Protein AF-A0A2V7FR29-F1 (afdb_monomer)

pLDDT: mean 90.79, std 15.86, range [37.81, 98.69]

Solvent-accessible surface area (backbone atoms only — not comparable to full-atom values): 4748 Å² total; per-residue (Å²): 134,87,76,78,72,62,52,20,68,60,27,41,54,52,11,52,56,26,45,76,68,69,37,19,60,63,10,18,57,24,11,50,49,5,32,77,49,68,39,48,49,62,21,25,51,53,18,16,39,22,23,40,74,53,68,39,54,64,61,12,50,53,32,43,53,55,24,20,77,70,42,90,66,17,68,82,40,41,67,58,51,45,60,67,60,64,62,73,73,89,86,116

Nearest PDB structures (foldseek):
  3uq3-assembly1_A  TM=7.895E-01  e=1.560E-01  Saccharomyces cerevisiae S288C
  7bev-assembly1_A  TM=7.919E-01  e=2.120E-01  Homo sapiens
  2pl2-assembly1_B  TM=8.185E-01  e=4.803E-01  Thermus thermophilus HB27
  3ly8-assembly1_A-2  TM=7.859E-01  e=2.596E+00  Escherichia coli str. K-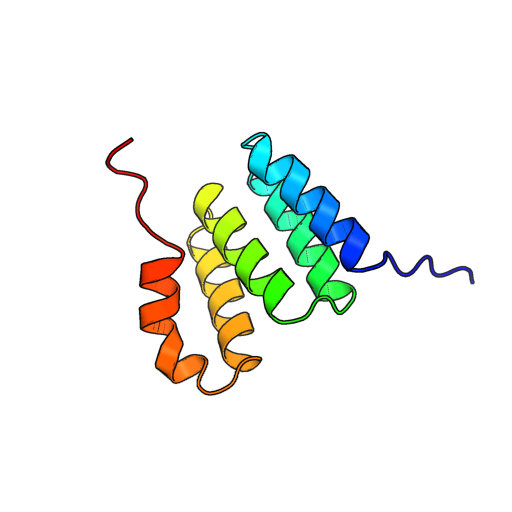12 substr. MG1655
  3ly7-assembly1_A  TM=7.846E-01  e=2.732E+00  Escherichia coli str. K-12 substr. MG1655

Foldseek 3Di:
DPPPLPALVNLQVQLVVCVVVLNLVSSLVSLVSSVVSPVALVSLLSNLLSCLSVVNPVVSLVSQVVSLVRDVCSVVCSVVSCCVRNDDPVPD

Radius of gyration: 13.35 Å; Cα contacts (8 Å, |Δi|>4): 118; chains: 1; bounding box: 33×34×38 Å

Sequence (92 aa):
MLTLEERPDAALAAGDLYARAGRHAEAAARFARAYAAGGGAEALWLNAGALFQAGDARAADEALHLWATQVPDGLERLSAARAELFVDKRNA

Structure (mmCIF, N/CA/C/O backbone):
data_AF-A0A2V7FR29-F1
#
_entry.id   AF-A0A2V7FR29-F1
#
loop_
_atom_site.group_PDB
_atom_site.id
_atom_site.type_symbol
_atom_site.label_atom_id
_atom_site.label_alt_id
_atom_site.label_comp_id
_atom_site.label_asym_id
_atom_site.label_entity_id
_atom_site.label_seq_id
_atom_site.pdbx_PDB_ins_code
_atom_site.Cartn_x
_atom_site.Cartn_y
_atom_site.Cartn_z
_atom_site.occupancy
_atom_site.B_iso_or_equiv
_atom_site.auth_seq_id
_atom_site.auth_comp_id
_atom_site.auth_asym_id
_atom_site.auth_atom_id
_atom_site.pdbx_PDB_model_num
ATOM 1 N N . MET A 1 1 ? -0.734 -19.799 -23.661 1.00 43.56 1 MET A N 1
ATOM 2 C CA . MET A 1 1 ? -1.101 -19.274 -22.331 1.00 43.56 1 MET A CA 1
ATOM 3 C C . MET A 1 1 ? -1.2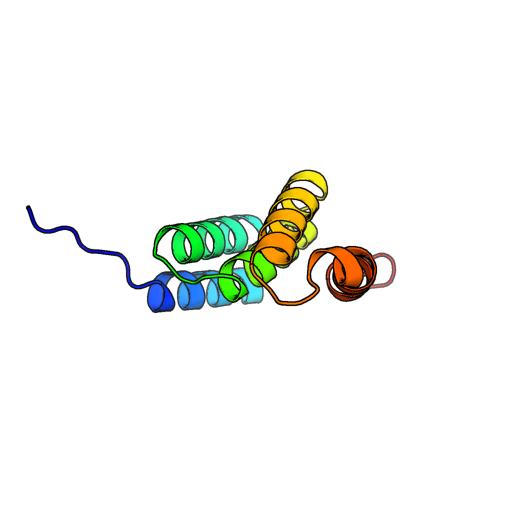35 -17.766 -22.480 1.00 43.56 1 MET A C 1
ATOM 5 O O . MET A 1 1 ? -0.228 -17.116 -22.700 1.00 43.56 1 MET A O 1
ATOM 9 N N . LEU A 1 2 ? -2.461 -17.233 -22.515 1.00 44.94 2 LEU A N 1
ATOM 10 C CA . LEU A 1 2 ? -2.696 -15.784 -22.502 1.00 44.94 2 LEU A CA 1
ATOM 11 C C . LEU A 1 2 ? -2.655 -15.345 -21.035 1.00 44.94 2 LEU A C 1
ATOM 13 O O . LEU A 1 2 ? -3.665 -15.407 -20.338 1.00 44.94 2 LEU A O 1
ATOM 17 N N . THR A 1 3 ? -1.483 -14.973 -20.531 1.00 50.03 3 THR A N 1
ATOM 18 C CA . THR A 1 3 ? -1.410 -14.190 -19.300 1.00 50.03 3 THR A CA 1
ATOM 19 C C . THR A 1 3 ? -1.886 -12.792 -19.661 1.00 50.03 3 THR A C 1
ATOM 21 O O . THR A 1 3 ? -1.142 -12.011 -20.246 1.00 50.03 3 THR A O 1
ATOM 24 N N . LEU A 1 4 ? -3.151 -12.476 -19.373 1.00 48.72 4 LEU A N 1
ATOM 25 C CA . LEU A 1 4 ? -3.509 -11.081 -19.144 1.00 48.72 4 LEU A CA 1
ATOM 26 C C . LEU A 1 4 ? -2.713 -10.664 -17.907 1.00 48.72 4 LEU A C 1
ATOM 28 O O . LEU A 1 4 ? -3.160 -10.861 -16.780 1.00 48.72 4 LEU A O 1
ATOM 32 N N . GLU A 1 5 ? -1.494 -10.175 -18.119 1.00 55.47 5 GLU A N 1
ATOM 33 C CA . GLU A 1 5 ? -0.834 -9.331 -17.138 1.00 55.47 5 GLU A CA 1
ATOM 34 C C . GLU A 1 5 ? -1.795 -8.167 -16.928 1.00 55.47 5 GLU A C 1
ATOM 36 O O . GLU A 1 5 ? -2.017 -7.348 -17.825 1.00 55.47 5 GLU A O 1
ATOM 41 N N . GLU A 1 6 ? -2.494 -8.167 -15.794 1.00 62.44 6 GLU A N 1
ATOM 42 C CA . GLU A 1 6 ? -3.281 -7.003 -15.438 1.00 62.44 6 GLU A CA 1
ATOM 43 C C . GLU A 1 6 ? -2.310 -5.844 -15.355 1.00 62.44 6 GLU A C 1
ATOM 45 O O . GLU A 1 6 ? -1.396 -5.856 -14.536 1.00 62.44 6 GLU A O 1
ATOM 50 N N . ARG A 1 7 ? -2.473 -4.880 -16.260 1.00 82.69 7 ARG A N 1
ATOM 51 C CA . ARG A 1 7 ? -1.600 -3.718 -16.289 1.00 82.69 7 ARG A 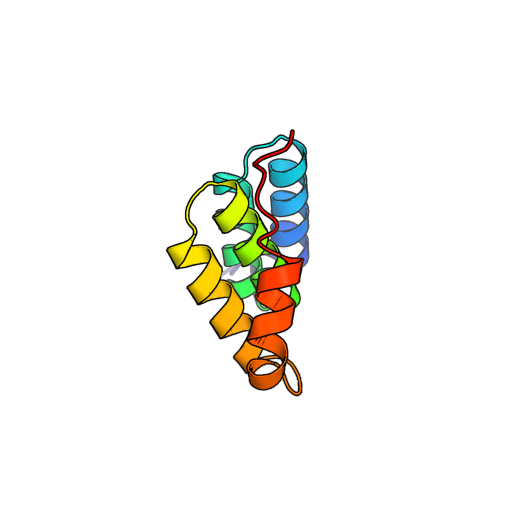CA 1
ATOM 52 C C . ARG A 1 7 ? -1.687 -3.037 -14.924 1.00 82.69 7 ARG A C 1
ATOM 54 O O . ARG A 1 7 ? -2.813 -2.772 -14.488 1.00 82.69 7 ARG A O 1
ATOM 61 N N . PRO A 1 8 ? -0.556 -2.727 -14.272 1.00 87.00 8 PRO A N 1
ATOM 62 C CA . PRO A 1 8 ? -0.565 -2.076 -12.965 1.00 87.00 8 PRO A CA 1
ATOM 63 C C . PRO A 1 8 ? -1.437 -0.810 -12.981 1.00 87.00 8 PRO A C 1
ATOM 65 O O . PRO A 1 8 ? -2.229 -0.612 -12.065 1.00 87.00 8 PRO A O 1
ATOM 68 N N . ASP A 1 9 ? -1.424 -0.055 -14.084 1.00 89.69 9 ASP A N 1
ATOM 69 C CA . ASP A 1 9 ? -2.269 1.124 -14.317 1.00 89.69 9 ASP A CA 1
ATOM 70 C C . ASP A 1 9 ? -3.776 0.856 -14.132 1.00 89.69 9 ASP A C 1
ATOM 72 O O . ASP A 1 9 ? -4.496 1.672 -13.559 1.00 89.69 9 ASP A O 1
ATOM 76 N N . ALA A 1 10 ? -4.280 -0.288 -14.613 1.00 92.56 10 ALA A N 1
ATOM 77 C CA . ALA A 1 10 ? -5.699 -0.631 -14.510 1.00 92.56 10 ALA A CA 1
ATOM 78 C C . ALA A 1 10 ? -6.090 -0.971 -13.067 1.00 92.56 10 ALA A C 1
ATOM 80 O O . ALA A 1 10 ? -7.165 -0.582 -12.600 1.00 92.56 10 ALA A O 1
ATOM 81 N N . ALA A 1 11 ? -5.204 -1.664 -12.352 1.00 93.50 11 ALA A N 1
ATOM 82 C CA . ALA A 1 11 ? -5.392 -1.966 -10.942 1.00 93.50 11 ALA A CA 1
ATOM 83 C C . ALA A 1 11 ? -5.325 -0.686 -10.085 1.00 93.50 11 ALA A C 1
ATOM 85 O O . ALA A 1 11 ? -6.180 -0.502 -9.219 1.00 93.50 11 ALA A O 1
ATOM 86 N N . LEU A 1 12 ? -4.398 0.239 -10.375 1.00 96.88 12 LEU A N 1
ATOM 87 C CA . LEU A 1 12 ? -4.327 1.558 -9.731 1.00 96.88 12 LEU A CA 1
ATOM 88 C C . LEU A 1 12 ? -5.612 2.363 -9.955 1.00 96.88 12 LEU A C 1
ATOM 90 O O . LEU A 1 12 ? -6.254 2.777 -8.991 1.00 96.88 12 LEU A O 1
ATOM 94 N N . ALA A 1 13 ? -6.052 2.488 -11.210 1.00 96.62 13 ALA A N 1
ATOM 95 C CA . ALA A 1 13 ? -7.272 3.215 -11.549 1.00 96.62 13 ALA A CA 1
ATOM 96 C C . ALA A 1 13 ? -8.506 2.632 -10.841 1.00 96.62 13 ALA A C 1
ATOM 98 O O . ALA A 1 13 ? -9.368 3.367 -10.358 1.00 96.62 13 ALA A O 1
ATOM 99 N N . ALA A 1 14 ? -8.603 1.304 -10.737 1.00 95.88 14 ALA A N 1
ATOM 100 C CA . ALA A 1 14 ? -9.685 0.677 -9.993 1.00 95.88 14 ALA A CA 1
ATOM 101 C C . ALA A 1 14 ? -9.599 0.930 -8.479 1.00 95.88 14 ALA A C 1
ATOM 103 O O . ALA A 1 14 ? -10.636 1.109 -7.836 1.00 95.88 14 ALA A O 1
ATOM 104 N N . GLY A 1 15 ? -8.391 0.941 -7.912 1.00 96.94 15 GLY A N 1
ATOM 105 C CA . GLY A 1 15 ? -8.166 1.294 -6.512 1.00 96.94 15 GLY A CA 1
ATOM 106 C C . GLY A 1 15 ? -8.632 2.714 -6.203 1.00 96.94 15 GLY A C 1
ATOM 107 O O . GLY A 1 15 ? -9.395 2.913 -5.256 1.00 96.94 15 GLY A O 1
ATOM 108 N N . ASP A 1 16 ? -8.297 3.670 -7.068 1.00 98.00 16 ASP A N 1
ATOM 109 C CA . ASP A 1 16 ? -8.730 5.064 -6.946 1.00 98.00 16 ASP A CA 1
ATOM 110 C C . ASP A 1 16 ? -10.254 5.210 -6.973 1.00 98.00 16 ASP A C 1
ATOM 112 O O . ASP A 1 16 ? -10.829 5.965 -6.181 1.00 98.00 16 ASP A O 1
ATOM 116 N N . LEU A 1 17 ? -10.933 4.472 -7.860 1.00 98.06 17 LEU A N 1
ATOM 117 C CA . LEU A 1 17 ? -12.396 4.477 -7.937 1.00 98.06 17 LEU A CA 1
ATOM 118 C C . LEU A 1 17 ? -13.034 3.992 -6.629 1.00 98.06 17 LEU A C 1
ATOM 120 O O . LEU A 1 17 ? -13.976 4.617 -6.139 1.00 98.06 17 LEU A O 1
ATOM 124 N N . TYR A 1 18 ? -12.518 2.913 -6.035 1.00 97.44 18 TYR A N 1
ATOM 125 C CA . TYR A 1 18 ? -13.025 2.431 -4.749 1.00 97.44 18 TYR A CA 1
ATOM 126 C C . TYR A 1 18 ? -12.695 3.375 -3.595 1.00 97.44 18 TYR A C 1
ATOM 128 O O . TYR A 1 18 ? -13.559 3.615 -2.751 1.00 97.44 18 TYR A O 1
ATOM 136 N N . ALA A 1 19 ? -11.497 3.963 -3.575 1.00 96.81 19 ALA A N 1
ATOM 137 C CA . ALA A 1 19 ? -11.093 4.904 -2.536 1.00 96.81 19 ALA A CA 1
ATOM 138 C C . ALA A 1 19 ? -12.015 6.134 -2.506 1.00 96.81 19 ALA A C 1
ATOM 140 O O . ALA A 1 19 ? -12.495 6.519 -1.440 1.00 96.81 19 ALA A O 1
ATOM 141 N N . ARG A 1 20 ? -12.344 6.693 -3.680 1.00 96.81 20 ARG A N 1
ATOM 142 C CA . ARG A 1 20 ? -13.293 7.815 -3.817 1.00 96.81 20 ARG A CA 1
ATOM 143 C C . ARG A 1 20 ? -14.717 7.450 -3.404 1.00 96.81 20 ARG A C 1
ATOM 145 O O . ARG A 1 20 ? -15.454 8.314 -2.943 1.00 96.81 20 ARG A O 1
ATOM 152 N N . ALA A 1 21 ? -15.097 6.182 -3.544 1.00 97.19 21 ALA A N 1
ATOM 153 C CA . ALA A 1 21 ? -16.385 5.666 -3.090 1.00 97.19 21 ALA A CA 1
ATOM 154 C C . ALA A 1 21 ? -16.420 5.329 -1.583 1.00 97.19 21 ALA A C 1
ATOM 156 O O . ALA A 1 21 ? -17.419 4.787 -1.116 1.00 97.19 21 ALA A O 1
ATOM 157 N N . GLY A 1 22 ? -15.341 5.582 -0.826 1.00 96.38 22 GLY A N 1
ATOM 158 C CA . GLY A 1 22 ? -15.227 5.209 0.592 1.00 96.38 22 GLY A CA 1
ATOM 159 C C . GLY A 1 22 ? -15.053 3.703 0.833 1.00 96.38 22 GLY A C 1
ATOM 160 O O . GLY A 1 22 ? -15.099 3.238 1.969 1.00 96.38 22 GLY A O 1
ATOM 161 N N . ARG A 1 23 ? -14.845 2.921 -0.232 1.00 98.12 23 ARG A N 1
ATOM 162 C CA . ARG A 1 23 ? -14.694 1.460 -0.208 1.00 98.12 23 ARG A CA 1
ATOM 163 C C . ARG A 1 23 ? -13.227 1.091 -0.022 1.00 98.12 23 ARG A C 1
ATOM 165 O O . ARG A 1 23 ? -12.560 0.591 -0.926 1.00 98.12 23 ARG A O 1
ATOM 172 N N . HIS A 1 24 ? -12.698 1.437 1.146 1.00 97.56 24 HIS A N 1
ATOM 173 C CA . HIS A 1 24 ? -11.259 1.412 1.408 1.00 97.56 24 HIS A CA 1
ATOM 174 C C . HIS A 1 24 ? -10.655 -0.003 1.392 1.00 97.56 24 HIS A C 1
ATOM 176 O O . HIS A 1 24 ? -9.540 -0.175 0.904 1.00 97.56 24 HIS A O 1
ATOM 182 N N . ALA A 1 25 ? -11.402 -1.027 1.817 1.00 97.94 25 ALA A N 1
ATOM 183 C CA . ALA A 1 25 ? -10.944 -2.417 1.755 1.00 97.94 25 ALA A CA 1
ATOM 184 C C . ALA A 1 25 ? -10.784 -2.909 0.303 1.00 97.94 25 ALA A C 1
ATOM 186 O O . ALA A 1 25 ? -9.766 -3.504 -0.056 1.00 97.94 25 ALA A O 1
ATOM 187 N N . GLU A 1 26 ? -11.751 -2.618 -0.571 1.00 98.44 26 GLU A N 1
ATOM 188 C CA . GLU A 1 26 ? -11.646 -2.961 -1.991 1.00 98.44 26 GLU A CA 1
ATOM 189 C C . GLU A 1 26 ? -10.575 -2.138 -2.710 1.00 98.44 26 GLU A C 1
ATOM 191 O O . GLU A 1 26 ? -9.889 -2.669 -3.584 1.00 98.44 26 GLU A O 1
ATOM 196 N N . ALA A 1 27 ? -10.385 -0.874 -2.321 1.00 98.56 27 ALA A N 1
ATOM 197 C CA . ALA A 1 27 ? -9.288 -0.052 -2.820 1.00 98.56 27 ALA A CA 1
ATOM 198 C C . ALA A 1 27 ? -7.928 -0.680 -2.482 1.00 98.56 27 ALA A C 1
ATOM 200 O O . ALA A 1 27 ? -7.111 -0.896 -3.378 1.00 98.56 27 ALA A O 1
ATOM 201 N N . ALA A 1 28 ? -7.725 -1.068 -1.218 1.00 98.56 28 ALA A N 1
ATOM 202 C CA . ALA A 1 28 ? -6.509 -1.734 -0.767 1.00 98.56 28 ALA A CA 1
ATOM 203 C C . ALA A 1 28 ? -6.217 -3.002 -1.584 1.00 98.56 28 ALA A C 1
ATOM 205 O O . ALA A 1 28 ? -5.096 -3.173 -2.062 1.00 98.56 28 ALA A O 1
ATOM 206 N N . ALA A 1 29 ? -7.227 -3.844 -1.826 1.00 98.31 29 ALA A N 1
ATOM 207 C CA . ALA A 1 29 ? -7.073 -5.050 -2.640 1.00 98.31 29 ALA A CA 1
ATOM 208 C C . ALA A 1 29 ? -6.624 -4.749 -4.084 1.00 98.31 29 ALA A C 1
ATOM 210 O O . ALA A 1 29 ? -5.821 -5.493 -4.653 1.00 98.31 29 ALA A O 1
ATOM 211 N N . ARG A 1 30 ? -7.108 -3.657 -4.690 1.00 97.94 30 ARG A N 1
ATOM 212 C CA . ARG A 1 30 ? -6.690 -3.251 -6.041 1.00 97.94 30 ARG A CA 1
ATOM 213 C C . ARG A 1 30 ? -5.274 -2.691 -6.068 1.00 97.94 30 ARG A C 1
ATOM 215 O O . ARG A 1 30 ? -4.503 -3.084 -6.937 1.00 97.94 30 ARG A O 1
ATOM 222 N N . PHE A 1 31 ? -4.891 -1.876 -5.091 1.00 98.38 31 PHE A N 1
ATOM 223 C CA . PHE A 1 31 ? -3.516 -1.384 -4.987 1.00 98.38 31 PHE A CA 1
ATOM 224 C C . PHE A 1 31 ? -2.507 -2.512 -4.717 1.00 98.38 31 PHE A C 1
ATOM 226 O O . PHE A 1 31 ? -1.453 -2.551 -5.345 1.00 98.38 31 PHE A O 1
ATOM 233 N N . ALA A 1 32 ? -2.854 -3.502 -3.888 1.00 98.12 32 ALA A N 1
ATOM 234 C CA . ALA A 1 32 ? -2.022 -4.693 -3.694 1.00 98.12 32 ALA A CA 1
ATOM 235 C C . ALA A 1 32 ? -1.828 -5.481 -5.003 1.00 98.12 32 ALA A C 1
ATOM 237 O O . ALA A 1 32 ? -0.733 -5.962 -5.296 1.00 98.12 32 ALA A O 1
ATOM 238 N N . ARG A 1 33 ? -2.877 -5.572 -5.831 1.00 96.38 33 ARG A N 1
ATOM 239 C CA . ARG A 1 33 ? -2.790 -6.191 -7.159 1.00 96.38 33 ARG A CA 1
ATOM 240 C C . ARG A 1 33 ? -1.929 -5.379 -8.124 1.00 96.38 33 ARG A C 1
ATOM 242 O O . ARG A 1 33 ? -1.151 -5.975 -8.861 1.00 96.38 33 ARG A O 1
ATOM 249 N N . ALA A 1 34 ? -2.021 -4.049 -8.089 1.00 96.69 34 ALA A N 1
ATOM 250 C CA . ALA A 1 34 ? -1.138 -3.178 -8.859 1.00 96.69 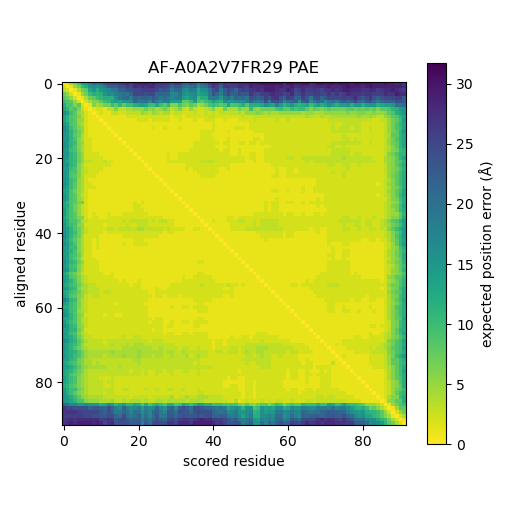34 ALA A CA 1
ATOM 251 C C . ALA A 1 34 ? 0.328 -3.403 -8.479 1.00 96.69 34 ALA A C 1
ATOM 253 O O . ALA A 1 34 ? 1.170 -3.556 -9.359 1.00 96.69 34 ALA A O 1
ATOM 254 N N . TYR A 1 35 ? 0.625 -3.507 -7.182 1.00 97.38 35 TYR A N 1
ATOM 255 C CA . TYR A 1 35 ? 1.969 -3.820 -6.705 1.00 97.38 35 TYR A CA 1
ATOM 256 C C . TYR A 1 35 ? 2.453 -5.189 -7.209 1.00 97.38 35 TYR A C 1
ATOM 258 O O . TYR A 1 35 ? 3.539 -5.279 -7.779 1.00 97.38 35 TYR A O 1
ATOM 266 N N . ALA A 1 36 ? 1.624 -6.233 -7.094 1.00 96.12 36 ALA A N 1
ATOM 267 C CA . ALA A 1 36 ? 1.945 -7.571 -7.603 1.00 96.12 36 ALA A CA 1
ATOM 268 C C . ALA A 1 36 ? 2.179 -7.605 -9.128 1.00 96.12 36 ALA A C 1
ATOM 270 O O . ALA A 1 36 ? 2.904 -8.468 -9.618 1.00 96.12 36 ALA A O 1
ATOM 271 N N . ALA A 1 37 ? 1.592 -6.660 -9.868 1.00 94.19 37 ALA A N 1
ATOM 272 C CA . ALA A 1 37 ? 1.780 -6.471 -11.305 1.00 94.19 37 ALA A CA 1
ATOM 273 C C . ALA A 1 37 ? 2.944 -5.524 -11.673 1.00 94.19 37 ALA A C 1
ATOM 275 O O . ALA A 1 37 ? 3.094 -5.167 -12.839 1.00 94.19 37 ALA A O 1
ATOM 276 N N . GLY A 1 38 ? 3.762 -5.095 -10.705 1.00 95.38 38 GLY A N 1
ATOM 277 C CA . GLY A 1 38 ? 4.925 -4.235 -10.950 1.00 95.38 38 GLY A CA 1
ATOM 278 C C . GLY A 1 38 ? 4.670 -2.731 -10.810 1.00 95.38 38 GLY A C 1
ATOM 279 O O . GLY A 1 38 ? 5.505 -1.939 -11.229 1.00 95.38 38 GLY A O 1
ATOM 280 N N . GLY A 1 39 ? 3.563 -2.316 -10.185 1.00 94.50 39 GLY A N 1
ATOM 281 C CA . GLY A 1 39 ? 3.241 -0.907 -9.898 1.00 94.50 39 GLY A CA 1
ATOM 282 C C . GLY A 1 39 ? 4.159 -0.222 -8.871 1.00 94.50 39 GLY A C 1
ATOM 283 O O . GLY A 1 39 ? 3.987 0.959 -8.584 1.00 94.50 39 GLY A O 1
ATOM 284 N N . GLY A 1 40 ? 5.130 -0.952 -8.313 1.00 95.81 40 GLY A N 1
ATOM 285 C CA . GLY A 1 40 ? 6.221 -0.406 -7.505 1.00 95.81 40 GLY A CA 1
ATOM 286 C C . GLY A 1 40 ? 5.784 0.300 -6.219 1.00 95.81 40 GLY A C 1
ATOM 287 O O . GLY A 1 40 ? 4.736 0.011 -5.638 1.00 95.81 40 GLY A O 1
ATOM 288 N N . ALA A 1 41 ? 6.620 1.236 -5.767 1.00 97.44 41 ALA A N 1
ATOM 289 C CA . ALA A 1 41 ? 6.437 1.939 -4.501 1.00 97.44 41 ALA A CA 1
ATOM 290 C C . ALA A 1 41 ? 5.132 2.758 -4.440 1.00 97.44 41 ALA A C 1
ATOM 292 O O . ALA A 1 41 ? 4.510 2.829 -3.384 1.00 97.44 41 ALA A O 1
ATOM 293 N N . GLU A 1 42 ? 4.667 3.331 -5.553 1.00 97.44 42 GLU A N 1
ATOM 294 C CA . GLU A 1 42 ? 3.398 4.075 -5.586 1.00 97.44 42 GLU A CA 1
ATOM 295 C C . GLU A 1 42 ? 2.213 3.193 -5.165 1.00 97.44 42 GLU A C 1
ATOM 297 O O . GLU A 1 42 ? 1.417 3.577 -4.307 1.00 97.44 42 GLU A O 1
ATOM 302 N N . ALA A 1 43 ? 2.140 1.970 -5.695 1.00 98.19 43 ALA A N 1
ATOM 303 C CA . ALA A 1 43 ? 1.088 1.026 -5.337 1.00 98.19 43 ALA A CA 1
ATOM 304 C C . ALA A 1 43 ? 1.119 0.649 -3.844 1.00 98.19 43 ALA A C 1
ATOM 306 O O . ALA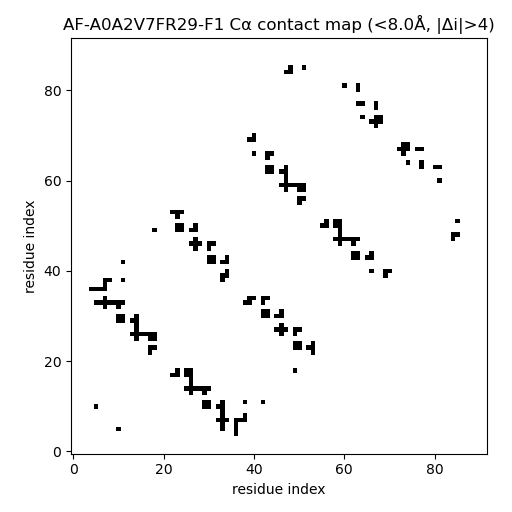 A 1 43 ? 0.063 0.500 -3.230 1.00 98.19 43 ALA A O 1
ATOM 307 N N . LEU A 1 44 ? 2.308 0.539 -3.240 1.00 98.56 44 LEU A N 1
ATOM 308 C CA . LEU A 1 44 ? 2.457 0.271 -1.803 1.00 98.56 44 LEU A CA 1
ATOM 309 C C . LEU A 1 44 ? 2.025 1.454 -0.939 1.00 98.56 44 LEU A C 1
ATOM 311 O O . LEU A 1 44 ? 1.345 1.252 0.065 1.00 98.56 44 LEU A O 1
ATOM 315 N N . TRP A 1 45 ? 2.363 2.679 -1.345 1.00 98.50 45 TRP A N 1
ATOM 316 C CA . TRP A 1 45 ? 1.924 3.896 -0.663 1.00 98.50 45 TRP A CA 1
ATOM 317 C C . TRP A 1 45 ? 0.393 4.001 -0.637 1.00 98.50 45 TRP A C 1
ATOM 319 O O . TRP A 1 45 ? -0.219 4.181 0.417 1.00 98.50 45 TRP A O 1
ATOM 329 N N . LEU A 1 46 ? -0.241 3.803 -1.795 1.00 98.44 46 LEU A N 1
ATOM 330 C CA . LEU A 1 46 ? -1.698 3.820 -1.930 1.00 98.44 46 LEU A CA 1
ATOM 331 C C . LEU A 1 46 ? -2.363 2.675 -1.152 1.00 98.44 46 LEU A C 1
ATOM 333 O O . LEU A 1 46 ? -3.386 2.880 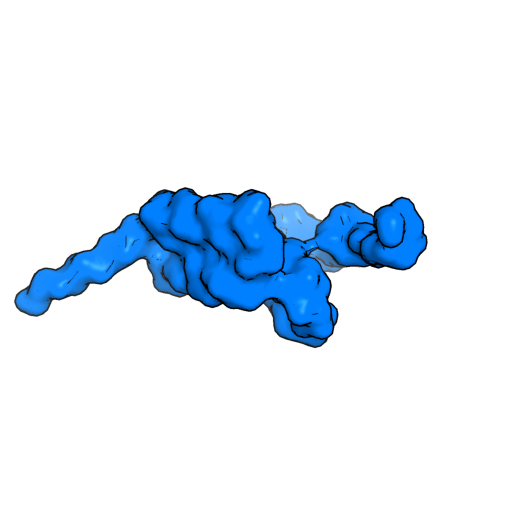-0.494 1.00 98.44 46 LEU A O 1
ATOM 337 N N . ASN A 1 47 ? -1.771 1.478 -1.182 1.00 98.69 47 ASN A N 1
ATOM 338 C CA . ASN A 1 47 ? -2.249 0.331 -0.416 1.00 98.69 47 ASN A CA 1
ATOM 339 C C . ASN A 1 47 ? -2.204 0.597 1.095 1.00 98.69 47 ASN A C 1
ATOM 341 O O . ASN A 1 47 ? -3.216 0.394 1.762 1.00 98.69 47 ASN A O 1
ATOM 345 N N . ALA A 1 48 ? -1.087 1.110 1.617 1.00 98.44 48 ALA A N 1
ATOM 346 C CA . ALA A 1 48 ? -0.940 1.442 3.030 1.00 98.44 48 ALA A CA 1
ATOM 347 C C . ALA A 1 48 ? -1.992 2.467 3.491 1.00 98.44 48 ALA A C 1
ATOM 349 O O . ALA A 1 48 ? -2.665 2.256 4.501 1.00 98.44 48 ALA A O 1
ATOM 350 N N . GLY A 1 49 ? -2.210 3.534 2.715 1.00 98.00 49 GLY A N 1
ATOM 351 C CA . GLY A 1 49 ? -3.234 4.534 3.023 1.00 98.00 49 GLY A CA 1
ATOM 352 C C . GLY A 1 49 ? -4.653 3.956 3.007 1.00 98.00 49 GLY A C 1
ATOM 353 O O . GLY A 1 49 ? -5.448 4.220 3.910 1.00 98.00 49 GLY A O 1
ATOM 354 N N . ALA A 1 50 ? -4.977 3.120 2.018 1.00 98.06 50 ALA A N 1
ATOM 355 C CA . ALA A 1 50 ? -6.284 2.475 1.926 1.00 98.06 50 ALA A CA 1
ATOM 356 C C . ALA A 1 50 ? -6.532 1.470 3.067 1.00 98.06 50 ALA A C 1
ATOM 358 O O . ALA A 1 50 ? -7.632 1.444 3.616 1.00 98.06 50 ALA A O 1
ATOM 359 N N . LEU A 1 51 ? -5.521 0.689 3.464 1.00 98.31 51 LEU A N 1
ATOM 360 C CA . LEU A 1 51 ? -5.599 -0.234 4.603 1.00 98.31 51 LEU A CA 1
ATOM 361 C C . LEU A 1 51 ? -5.845 0.513 5.914 1.00 98.31 51 LEU A C 1
ATOM 363 O O . LEU A 1 51 ? -6.725 0.130 6.684 1.00 98.31 51 LEU A O 1
ATOM 367 N N . PHE A 1 52 ? -5.147 1.630 6.125 1.00 97.44 52 PHE A N 1
ATOM 368 C CA . PHE A 1 52 ? -5.356 2.463 7.304 1.00 97.44 52 PHE A CA 1
ATOM 369 C C . PHE A 1 52 ? -6.783 3.021 7.353 1.00 97.44 52 PHE A C 1
ATOM 371 O O . PHE A 1 52 ? -7.461 2.911 8.373 1.00 97.44 52 PHE A O 1
ATOM 378 N N . GLN A 1 53 ? -7.289 3.535 6.227 1.00 96.62 53 GLN A N 1
ATOM 379 C CA . GLN A 1 53 ? -8.669 4.025 6.130 1.00 96.62 53 GLN A CA 1
ATOM 380 C C . GLN A 1 53 ? -9.724 2.915 6.268 1.00 96.62 53 GLN A C 1
ATOM 382 O O . GLN A 1 53 ? -10.860 3.195 6.648 1.00 96.62 53 GLN A O 1
ATOM 387 N N . ALA A 1 54 ? -9.364 1.662 5.981 1.00 96.69 54 ALA A N 1
ATOM 388 C CA . ALA A 1 54 ? -10.198 0.489 6.234 1.00 96.69 54 ALA A CA 1
ATOM 389 C C . ALA A 1 54 ? -10.142 0.005 7.699 1.00 96.69 54 ALA A C 1
ATOM 391 O O . ALA A 1 54 ? -10.878 -0.911 8.060 1.00 96.69 54 ALA A O 1
ATOM 392 N N . GLY A 1 55 ? -9.295 0.610 8.540 1.00 96.31 55 GLY A N 1
ATOM 393 C CA . GLY A 1 55 ? -9.101 0.235 9.943 1.00 96.31 55 GLY A CA 1
ATOM 394 C C . GLY A 1 55 ? -8.065 -0.870 10.171 1.00 96.31 55 GLY A C 1
ATOM 395 O O . GLY A 1 55 ? -7.860 -1.275 11.314 1.00 96.31 55 GLY A O 1
ATOM 396 N N . ASP A 1 56 ? -7.379 -1.338 9.126 1.00 97.50 56 ASP A N 1
ATOM 397 C CA . ASP A 1 56 ? 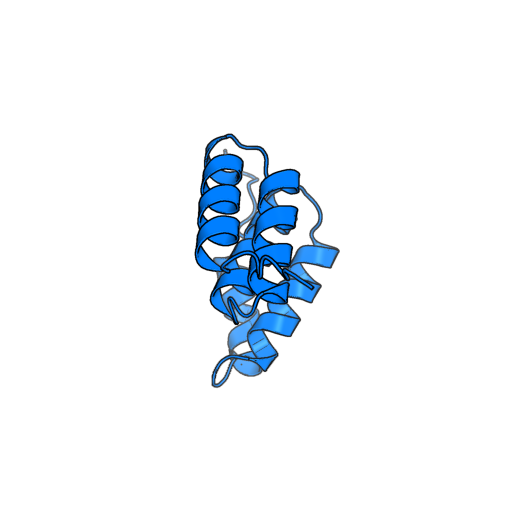-6.311 -2.335 9.238 1.00 97.50 56 ASP A CA 1
ATOM 398 C C . ASP A 1 56 ? -4.947 -1.653 9.413 1.00 97.50 56 ASP A C 1
ATOM 400 O O . ASP A 1 56 ? -4.097 -1.622 8.521 1.00 97.50 56 ASP A O 1
ATOM 404 N N . ALA A 1 57 ? -4.750 -1.054 10.590 1.00 96.31 57 ALA A N 1
ATOM 405 C CA . ALA A 1 57 ? -3.538 -0.299 10.906 1.00 96.31 57 ALA A CA 1
ATOM 406 C C . ALA A 1 57 ? -2.264 -1.160 10.866 1.00 96.31 57 ALA A C 1
ATOM 408 O O . ALA A 1 57 ? -1.187 -0.654 10.556 1.00 96.31 57 ALA A O 1
ATOM 409 N N . ARG A 1 58 ? -2.375 -2.463 11.160 1.00 97.56 58 ARG A N 1
ATOM 410 C CA . ARG A 1 58 ? -1.233 -3.378 11.112 1.00 97.56 58 ARG A CA 1
ATOM 411 C C . ARG A 1 58 ? -0.802 -3.627 9.672 1.00 97.56 58 ARG A C 1
ATOM 413 O O . ARG A 1 58 ? 0.371 -3.436 9.364 1.00 97.56 58 ARG A O 1
ATOM 420 N N . ALA A 1 59 ? -1.728 -4.029 8.802 1.00 98.12 59 ALA A N 1
ATOM 421 C CA . ALA A 1 59 ? -1.395 -4.269 7.402 1.00 98.12 59 ALA A CA 1
ATOM 422 C C . ALA A 1 59 ? -0.931 -2.976 6.713 1.00 98.12 59 ALA A C 1
ATOM 424 O O . ALA A 1 59 ? -0.034 -3.011 5.873 1.00 98.12 59 ALA A O 1
ATOM 425 N N . ALA A 1 60 ? -1.497 -1.828 7.099 1.00 98.25 60 ALA A N 1
ATOM 426 C CA . ALA A 1 60 ? -1.043 -0.527 6.629 1.00 98.25 60 ALA A CA 1
ATOM 427 C C . ALA A 1 60 ? 0.435 -0.271 6.967 1.00 98.25 60 ALA A C 1
ATOM 429 O O . ALA A 1 60 ? 1.201 0.136 6.092 1.00 98.25 60 ALA A O 1
ATOM 430 N N . ASP A 1 61 ? 0.850 -0.541 8.209 1.00 98.25 61 ASP A N 1
ATOM 431 C CA . ASP A 1 61 ? 2.243 -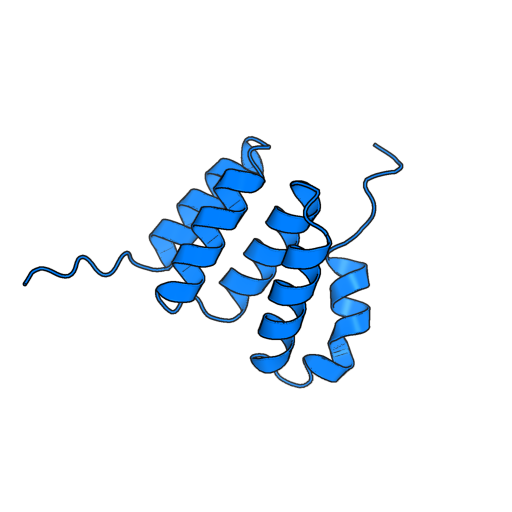0.379 8.633 1.00 98.25 61 ASP A CA 1
ATOM 432 C C . ASP A 1 61 ? 3.190 -1.340 7.903 1.00 98.25 61 ASP A C 1
ATOM 434 O O . ASP A 1 61 ? 4.268 -0.938 7.469 1.00 98.25 61 ASP A O 1
ATOM 438 N N . GLU A 1 62 ? 2.766 -2.591 7.705 1.00 98.56 62 GLU A N 1
ATOM 439 C CA . GLU A 1 62 ? 3.525 -3.596 6.953 1.00 98.56 62 GLU A CA 1
ATOM 440 C C . GLU A 1 62 ? 3.726 -3.165 5.486 1.00 98.56 62 GLU A C 1
ATOM 442 O O . GLU A 1 62 ? 4.847 -3.217 4.969 1.00 98.56 62 GLU A O 1
ATOM 447 N N . ALA A 1 63 ? 2.675 -2.667 4.825 1.00 98.62 63 ALA A N 1
ATOM 448 C CA . ALA A 1 63 ? 2.755 -2.144 3.461 1.00 98.62 63 ALA A CA 1
ATOM 449 C C . ALA A 1 63 ? 3.665 -0.908 3.366 1.00 98.62 63 ALA A C 1
ATOM 451 O O . ALA A 1 63 ? 4.467 -0.793 2.435 1.00 98.62 63 ALA A O 1
ATOM 452 N N . LEU A 1 64 ? 3.597 -0.008 4.351 1.00 98.38 64 LEU A N 1
ATOM 453 C CA . LEU A 1 64 ? 4.440 1.185 4.400 1.00 98.38 64 LEU A CA 1
ATOM 454 C C . LEU A 1 64 ? 5.910 0.849 4.697 1.00 98.38 64 LEU A C 1
ATOM 456 O O . LEU A 1 64 ? 6.819 1.483 4.162 1.00 98.38 64 LEU A O 1
ATOM 460 N N . HIS A 1 65 ? 6.166 -0.182 5.501 1.00 98.56 65 HIS A N 1
ATOM 461 C CA . HIS A 1 65 ? 7.515 -0.699 5.704 1.00 98.56 65 HIS A CA 1
ATOM 462 C C . HIS A 1 65 ? 8.080 -1.291 4.408 1.00 98.56 65 HIS A C 1
ATOM 464 O O . HIS A 1 65 ? 9.223 -1.013 4.051 1.00 98.56 65 HIS A O 1
ATOM 470 N N . LEU A 1 66 ? 7.273 -2.044 3.654 1.00 98.50 66 LEU A N 1
ATOM 471 C CA . LEU A 1 66 ? 7.678 -2.556 2.346 1.00 98.50 66 LEU A CA 1
ATOM 472 C C . LEU A 1 66 ? 7.956 -1.415 1.354 1.00 98.50 66 LEU A C 1
ATOM 474 O O . LEU A 1 66 ? 8.965 -1.466 0.654 1.00 98.50 66 LEU A O 1
ATOM 478 N N . TRP A 1 67 ? 7.139 -0.355 1.343 1.00 98.50 67 TRP A N 1
ATOM 479 C CA . TRP A 1 67 ? 7.407 0.866 0.569 1.00 98.50 67 TRP A CA 1
ATOM 480 C C . TRP A 1 67 ? 8.777 1.465 0.908 1.00 98.50 67 TRP A C 1
ATOM 482 O O . TRP A 1 67 ? 9.559 1.772 0.009 1.00 98.50 67 TRP A O 1
ATOM 492 N N . ALA A 1 68 ? 9.102 1.562 2.199 1.00 98.38 68 ALA A N 1
ATOM 493 C CA . ALA A 1 68 ? 10.358 2.131 2.675 1.00 98.38 68 ALA A CA 1
ATOM 494 C C . ALA A 1 68 ? 11.598 1.350 2.201 1.00 98.38 68 ALA A C 1
ATOM 496 O O . ALA A 1 68 ? 12.659 1.939 2.026 1.00 98.38 68 ALA A O 1
ATOM 497 N N . THR A 1 69 ? 11.474 0.046 1.933 1.00 98.12 69 THR A N 1
ATOM 498 C CA . THR A 1 69 ? 12.570 -0.747 1.343 1.00 98.12 69 THR A CA 1
ATOM 499 C C . THR A 1 69 ? 12.810 -0.478 -0.146 1.00 98.12 69 THR A C 1
ATOM 501 O O . THR A 1 69 ? 13.836 -0.894 -0.679 1.00 98.12 69 THR A O 1
ATOM 504 N N . GLN A 1 70 ? 11.880 0.198 -0.830 1.00 97.38 70 GLN A N 1
ATOM 505 C CA . GLN A 1 70 ? 11.906 0.392 -2.286 1.00 97.38 70 GLN A CA 1
ATOM 506 C C . GLN A 1 70 ? 12.213 1.823 -2.717 1.00 97.38 70 GLN A C 1
ATOM 508 O O . GLN A 1 70 ? 12.418 2.069 -3.906 1.00 97.38 70 GLN A O 1
ATOM 513 N N . VAL A 1 71 ? 12.242 2.768 -1.779 1.00 96.19 71 VAL A N 1
ATOM 514 C CA . VAL A 1 71 ? 12.522 4.177 -2.064 1.00 96.19 71 VAL A CA 1
ATOM 515 C C . VAL A 1 71 ? 13.839 4.614 -1.417 1.00 96.19 71 VAL A C 1
ATOM 517 O O . VAL A 1 71 ? 14.185 4.116 -0.343 1.00 96.19 71 VAL A O 1
ATOM 520 N N . PRO A 1 72 ? 14.581 5.554 -2.032 1.00 97.19 72 PRO A N 1
ATOM 521 C CA . PRO A 1 72 ? 15.780 6.123 -1.425 1.00 97.19 72 PRO A CA 1
ATOM 522 C C . PRO A 1 72 ? 15.487 6.720 -0.046 1.00 97.19 72 PRO A C 1
ATOM 524 O O . PRO A 1 72 ? 14.497 7.441 0.125 1.00 97.19 72 PRO A O 1
ATOM 527 N N . ASP A 1 73 ? 16.349 6.399 0.919 1.00 96.75 73 ASP A N 1
ATOM 528 C CA . ASP A 1 73 ? 16.246 6.807 2.326 1.00 96.75 73 ASP A CA 1
ATOM 529 C C . ASP A 1 73 ? 14.891 6.449 2.974 1.00 96.75 73 ASP A C 1
ATOM 531 O O . ASP A 1 73 ? 14.398 7.128 3.879 1.00 96.75 73 ASP A O 1
ATOM 535 N N . GLY A 1 74 ? 14.208 5.421 2.456 1.00 95.62 74 GLY A N 1
ATOM 536 C CA . GLY A 1 74 ? 12.836 5.116 2.845 1.00 95.62 74 GLY A CA 1
ATOM 537 C C . GLY A 1 74 ? 12.700 4.682 4.300 1.00 95.62 74 GLY A C 1
ATOM 538 O O . GLY A 1 74 ? 11.726 5.054 4.955 1.00 95.62 74 GLY A O 1
ATOM 539 N N . LEU A 1 75 ? 13.678 3.946 4.835 1.00 97.38 75 LEU A N 1
ATOM 540 C CA . LEU A 1 75 ? 13.672 3.509 6.235 1.00 97.38 75 LEU A CA 1
ATOM 541 C C . LEU A 1 75 ? 13.899 4.685 7.190 1.00 97.38 75 LEU A C 1
ATOM 543 O O . LEU A 1 75 ? 13.218 4.788 8.211 1.00 97.38 75 LEU A O 1
ATOM 547 N N . GLU A 1 76 ? 14.785 5.611 6.833 1.00 97.44 76 GLU A N 1
ATOM 548 C CA . GLU A 1 76 ? 15.034 6.859 7.554 1.00 97.44 76 GLU A CA 1
ATOM 549 C C . GLU A 1 76 ? 13.790 7.759 7.541 1.00 97.44 76 GLU A C 1
ATOM 551 O O . GLU A 1 76 ? 13.464 8.414 8.534 1.00 97.44 76 GLU A O 1
ATOM 556 N N . ARG A 1 77 ? 13.048 7.754 6.428 1.00 95.75 77 ARG A N 1
ATOM 557 C CA . ARG A 1 77 ? 11.818 8.535 6.237 1.00 95.75 77 ARG A CA 1
ATOM 558 C C . ARG A 1 77 ? 10.559 7.847 6.759 1.00 95.75 77 ARG A C 1
ATOM 560 O O . ARG A 1 77 ? 9.511 8.490 6.793 1.00 95.75 77 ARG A O 1
ATOM 567 N N . LEU A 1 78 ? 10.631 6.592 7.205 1.00 96.69 78 LEU A N 1
ATOM 568 C CA . LEU A 1 78 ? 9.457 5.789 7.570 1.00 96.69 78 LEU A CA 1
ATOM 569 C C . LEU A 1 78 ? 8.612 6.439 8.677 1.00 96.69 78 LEU A C 1
ATOM 571 O O . LEU A 1 78 ? 7.387 6.390 8.637 1.00 96.69 78 LEU A O 1
ATOM 575 N N . SER A 1 79 ? 9.251 7.094 9.650 1.00 95.88 79 SER A N 1
ATOM 576 C CA . SER A 1 79 ? 8.536 7.833 10.701 1.00 95.88 79 SER A CA 1
ATOM 577 C C . SER A 1 79 ? 7.721 9.007 10.138 1.00 95.88 79 SER A C 1
ATOM 579 O O . SER A 1 79 ? 6.549 9.170 10.471 1.00 95.88 79 SER A O 1
ATOM 581 N N . ALA A 1 80 ? 8.311 9.789 9.229 1.00 95.62 80 ALA A N 1
ATOM 582 C CA . ALA A 1 80 ? 7.627 10.902 8.573 1.00 95.62 80 ALA A CA 1
ATOM 583 C C . ALA A 1 80 ? 6.509 10.4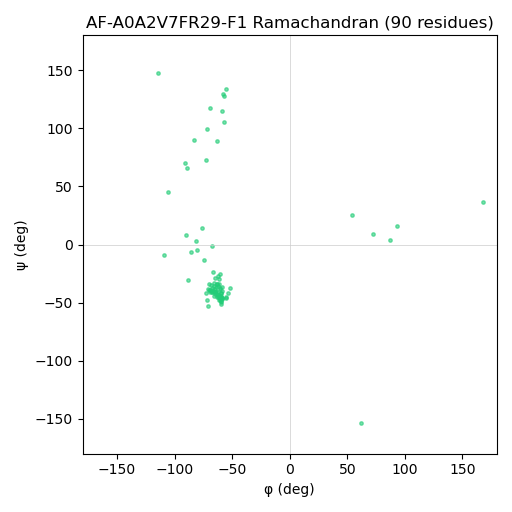08 7.642 1.00 95.62 80 ALA A C 1
ATOM 585 O O . ALA A 1 80 ? 5.414 10.959 7.656 1.00 95.62 80 ALA A O 1
ATOM 586 N N . ALA A 1 81 ? 6.758 9.324 6.904 1.00 96.00 81 ALA A N 1
ATOM 587 C CA . ALA A 1 81 ? 5.770 8.675 6.050 1.00 96.00 81 ALA A CA 1
ATOM 588 C C . ALA A 1 81 ? 4.542 8.194 6.841 1.00 96.00 81 ALA A C 1
ATOM 590 O O . ALA A 1 81 ? 3.413 8.405 6.411 1.00 96.00 81 ALA A O 1
ATOM 591 N N . ARG A 1 82 ? 4.739 7.608 8.033 1.00 96.25 82 ARG A N 1
ATOM 592 C CA . ARG A 1 82 ? 3.630 7.250 8.936 1.00 96.25 82 ARG A CA 1
ATOM 593 C C . ARG A 1 82 ? 2.834 8.477 9.355 1.00 96.25 82 ARG A C 1
ATOM 595 O O . ARG A 1 82 ? 1.611 8.443 9.322 1.00 96.25 82 ARG A O 1
ATOM 602 N N . ALA A 1 83 ? 3.521 9.548 9.746 1.00 94.38 83 ALA A N 1
ATOM 603 C CA . ALA A 1 83 ? 2.868 10.784 10.166 1.00 94.38 83 ALA A CA 1
ATOM 604 C C . ALA A 1 83 ? 2.062 11.438 9.030 1.00 94.38 83 ALA A C 1
ATOM 606 O O . ALA A 1 83 ? 1.017 12.023 9.291 1.00 94.38 83 ALA A O 1
ATOM 607 N N . GLU A 1 84 ? 2.530 11.322 7.787 1.00 94.12 84 GLU A N 1
ATOM 608 C CA . GLU A 1 84 ? 1.832 11.812 6.596 1.00 94.12 84 GLU A CA 1
ATOM 609 C C . GLU A 1 84 ? 0.609 10.956 6.250 1.00 94.12 84 GLU A C 1
ATOM 611 O O . GLU A 1 84 ? -0.473 11.482 5.993 1.00 94.12 84 GLU A O 1
ATOM 616 N N . LEU A 1 85 ? 0.773 9.634 6.239 1.00 92.75 85 LEU A N 1
ATOM 617 C CA . LEU A 1 85 ? -0.222 8.723 5.682 1.00 92.75 85 LEU A CA 1
ATOM 618 C C . LEU A 1 85 ? -1.283 8.289 6.702 1.00 92.75 85 LEU A C 1
ATOM 620 O O . LEU A 1 85 ? -2.432 8.041 6.334 1.00 92.75 85 LEU A O 1
ATOM 624 N N . PHE A 1 86 ? -0.916 8.209 7.982 1.00 93.56 86 PHE A N 1
ATOM 625 C CA . PHE A 1 86 ? -1.774 7.742 9.075 1.00 93.56 86 PHE A CA 1
ATOM 626 C C . PHE A 1 86 ? -2.259 8.899 9.949 1.00 93.56 86 PHE A C 1
ATOM 628 O O . PHE A 1 86 ? -2.237 8.830 11.180 1.00 93.56 86 PHE A O 1
ATOM 635 N N . VAL A 1 87 ? -2.704 9.987 9.317 1.00 82.06 87 VAL A N 1
ATOM 636 C CA . VAL A 1 87 ? -3.364 11.070 10.047 1.00 82.06 87 VAL A CA 1
ATOM 637 C C . VAL A 1 87 ? -4.724 10.578 10.531 1.00 82.06 87 VAL A C 1
ATOM 639 O O . VAL A 1 87 ? -5.610 10.210 9.757 1.00 82.06 87 VAL A O 1
ATOM 642 N N . ASP A 1 88 ? -4.852 10.557 11.849 1.00 58.81 88 ASP A N 1
ATOM 643 C CA . ASP A 1 88 ? -6.007 10.080 12.588 1.00 58.81 88 ASP A CA 1
ATOM 644 C C . ASP A 1 88 ? -7.286 10.841 12.179 1.00 58.81 88 ASP A C 1
ATOM 646 O O . ASP A 1 88 ? -7.332 12.071 12.231 1.00 58.81 88 ASP A O 1
ATOM 650 N N . LYS A 1 89 ? -8.362 10.122 11.823 1.00 54.75 89 LYS A N 1
ATOM 651 C CA . LYS A 1 89 ? -9.698 10.706 11.565 1.00 54.75 89 LYS A CA 1
ATOM 652 C C . LYS A 1 89 ? -10.451 11.080 12.851 1.00 54.75 89 LYS A C 1
ATOM 654 O O . LYS A 1 89 ? -11.647 11.358 12.806 1.00 54.75 89 LYS A O 1
ATOM 659 N N . ARG A 1 90 ? -9.792 11.132 14.013 1.00 44.75 90 ARG A N 1
ATOM 660 C CA . ARG A 1 90 ? -10.349 11.797 15.203 1.00 44.75 90 ARG A CA 1
ATOM 661 C C . ARG A 1 90 ? -10.303 13.308 14.984 1.00 44.75 90 ARG A C 1
ATOM 663 O O . ARG A 1 90 ? -9.410 13.933 15.530 1.00 44.75 90 ARG A O 1
ATOM 670 N N . ASN A 1 91 ? -11.170 13.842 14.118 1.00 37.81 91 ASN A N 1
ATOM 671 C CA . ASN A 1 91 ? -11.636 15.243 14.015 1.00 37.81 91 ASN A CA 1
ATOM 672 C C . ASN A 1 91 ? -12.411 15.480 12.690 1.00 37.81 91 ASN A C 1
ATOM 674 O O . ASN A 1 91 ? -12.282 16.544 12.084 1.00 37.81 91 ASN A O 1
ATOM 678 N N . ALA A 1 92 ? -13.191 14.502 12.215 1.00 38.38 92 ALA A N 1
ATOM 679 C CA . ALA A 1 92 ? -14.177 14.698 11.146 1.00 38.38 92 ALA A CA 1
ATOM 680 C C . ALA A 1 92 ? -15.584 14.426 11.684 1.00 38.38 92 ALA A C 1
ATOM 682 O O . ALA A 1 92 ? -15.721 13.452 12.460 1.00 38.38 92 ALA A O 1
#

Secondary structure (DSSP, 8-state):
-------HHHHHHHHHHHHHTT-HHHHHHHHHHHHHTT-HHHHHHHHHHHHHHTT-HHHHHHHHHHHHTTSTTHHHHHHHHHHHH----TT-

Mean predicted aligned error: 4.95 Å